Protein AF-A0A401T8M2-F1 (afdb_monomer)

Foldseek 3Di:
DDDDDDDDDDDDDPPLDLEEAEEAAPVVCVVCLVVDDFSRWYQHNVVRWIWGRHPVGIDTDD

Sequence (62 aa):
IVGPPGPPGPPGSAASASGVTVLQTYQTMLSISRSLHEGTLAYVMEHGDLYIRVRDGWRQVY

pLDDT: mean 87.74, std 11.02, range [54.28, 97.25]

Radius of gyration: 18.64 Å; Cα contacts (8 Å, |Δi|>4): 82; chains: 1; bounding box: 53×21×43 Å

Secondary structure (DSSP, 8-state):
-PPPPPPPPPPPP-----PEEEES-HHHHHHHGGGSPTT-EEEETTTTEEEEEETTEEEE--

Mean predicted aligned error: 8.83 Å

Nearest PDB structures (foldseek):
  3hon-assembly1_A  TM=9.051E-01  e=3.302E-04  Homo sapiens
  3n3f-assembly2_B  TM=9.105E-01  e=6.052E-04  Homo sapiens
  3n3f-assembly1_A  TM=8.938E-01  e=2.327E-03  Homo sapiens
  6s0x-assembly1_v  TM=4.592E-01  e=2.117E-01  Staphylococcus aureus

Organism: Chiloscyllium punctatum (NCBI:txid137246)

InterPro domains:
  IPR045463 Collagen type XV/XVIII, trimerization domain [PF20010] (20-61)

Solvent-accessible surface area (backbone atoms only — not comparable to full-atom values): 3958 Å² total; per-residue (Å²): 132,83,76,81,81,76,79,83,77,78,82,75,75,82,67,83,68,68,46,77,45,81,37,66,35,69,66,58,50,6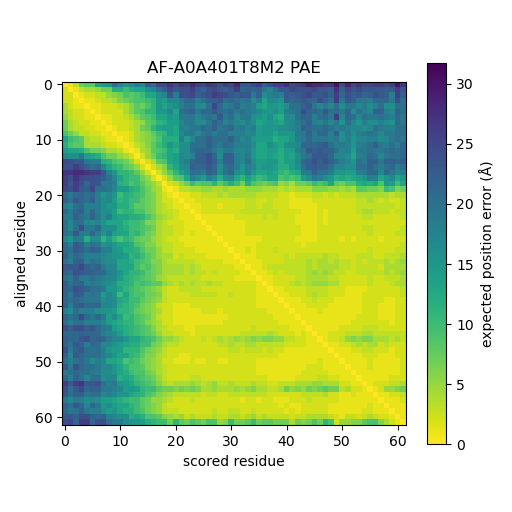3,71,50,46,87,81,53,55,71,62,25,32,38,38,25,61,73,80,68,35,32,31,34,31,43,95,90,50,75,42,80,76,89

Structure (mmCIF, N/CA/C/O backbone):
da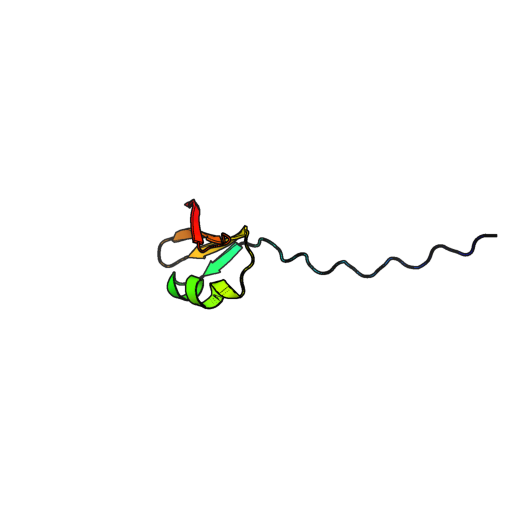ta_AF-A0A401T8M2-F1
#
_entry.id   AF-A0A401T8M2-F1
#
loop_
_atom_site.group_PDB
_atom_site.id
_atom_site.type_symbol
_atom_site.label_atom_id
_atom_site.label_alt_id
_atom_site.label_comp_id
_atom_site.label_asym_id
_atom_site.label_entity_id
_atom_site.label_seq_id
_atom_site.pdbx_PDB_ins_code
_atom_site.Cartn_x
_atom_site.Cartn_y
_atom_site.Cartn_z
_atom_site.occupancy
_atom_site.B_iso_or_equiv
_atom_site.auth_seq_id
_atom_site.auth_comp_id
_atom_site.auth_asym_id
_atom_site.auth_atom_id
_atom_site.pdbx_PDB_model_num
ATOM 1 N N . ILE A 1 1 ? 43.072 3.228 -32.089 1.00 72.31 1 ILE A N 1
ATOM 2 C CA . ILE A 1 1 ? 42.768 2.963 -30.663 1.00 72.31 1 ILE A CA 1
ATOM 3 C C . ILE A 1 1 ? 41.432 3.606 -30.330 1.00 72.31 1 ILE A C 1
ATOM 5 O O . ILE A 1 1 ? 41.287 4.800 -30.550 1.00 72.31 1 ILE A O 1
ATOM 9 N N . VAL A 1 2 ? 40.444 2.817 -29.907 1.00 73.00 2 VAL A N 1
ATOM 10 C CA . VAL A 1 2 ? 39.177 3.351 -29.380 1.00 73.00 2 VAL A CA 1
ATOM 11 C C . VAL A 1 2 ? 39.461 3.846 -27.964 1.00 73.00 2 VAL A C 1
ATOM 13 O O . VAL A 1 2 ? 40.183 3.179 -27.222 1.00 73.00 2 VAL A O 1
ATOM 16 N N . GLY A 1 3 ? 38.978 5.043 -27.629 1.00 83.19 3 GLY A N 1
ATOM 17 C CA . GLY A 1 3 ? 39.145 5.610 -26.292 1.00 83.19 3 GLY A CA 1
ATOM 18 C C . GLY A 1 3 ? 38.513 4.722 -25.211 1.00 83.19 3 GLY A C 1
ATOM 19 O O . GLY A 1 3 ? 37.686 3.864 -25.530 1.00 83.19 3 GLY A O 1
ATOM 20 N N . PRO A 1 4 ? 38.897 4.897 -23.938 1.00 88.38 4 PRO A N 1
ATOM 21 C CA . PRO A 1 4 ? 38.342 4.103 -22.849 1.00 88.38 4 PRO A CA 1
ATOM 22 C C . PRO A 1 4 ? 36.806 4.234 -22.792 1.00 88.38 4 PRO A C 1
ATOM 24 O O . PRO A 1 4 ? 36.278 5.303 -23.117 1.00 88.38 4 PRO A O 1
ATOM 27 N N . PRO A 1 5 ? 36.082 3.174 -22.379 1.00 87.88 5 PRO A N 1
ATOM 28 C CA . PRO A 1 5 ? 34.647 3.252 -22.129 1.00 87.88 5 PRO A CA 1
ATOM 29 C C . PRO A 1 5 ? 34.324 4.402 -21.171 1.00 87.88 5 PRO A C 1
ATOM 31 O O . PRO A 1 5 ? 35.064 4.646 -20.215 1.00 87.88 5 PRO A O 1
ATOM 34 N N . GLY A 1 6 ? 33.223 5.109 -21.431 1.00 89.50 6 GLY A N 1
ATOM 35 C CA . GLY A 1 6 ? 32.753 6.168 -20.543 1.00 89.50 6 GLY A CA 1
ATOM 36 C C . GLY A 1 6 ? 32.402 5.639 -19.144 1.00 89.50 6 GLY A C 1
ATOM 37 O O . GLY A 1 6 ? 32.198 4.434 -18.969 1.00 89.50 6 GLY A O 1
ATOM 38 N N . PRO A 1 7 ? 32.318 6.524 -18.138 1.00 93.19 7 PRO A N 1
ATOM 39 C CA . PRO A 1 7 ? 31.918 6.138 -16.790 1.00 93.19 7 PRO A CA 1
ATOM 40 C C . PRO A 1 7 ? 30.503 5.529 -16.771 1.00 93.19 7 PRO A C 1
ATOM 42 O O . PRO A 1 7 ? 29.684 5.857 -17.637 1.00 93.19 7 PRO A O 1
ATOM 45 N N . PRO A 1 8 ? 30.187 4.667 -15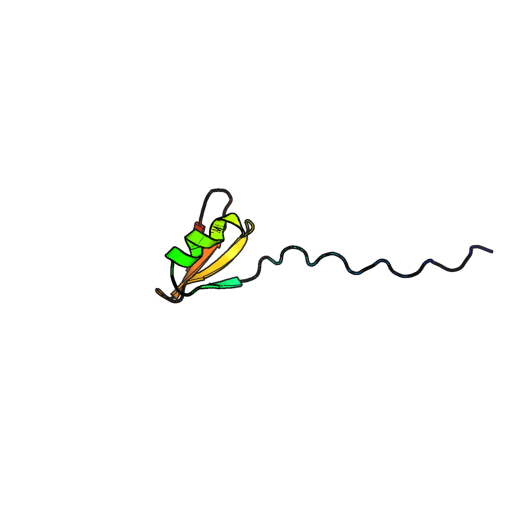.784 1.00 88.88 8 PRO A N 1
ATOM 46 C CA . PRO A 1 8 ? 28.833 4.160 -15.588 1.00 88.88 8 PRO A CA 1
ATOM 47 C C . PRO A 1 8 ? 27.820 5.304 -15.476 1.00 88.88 8 PRO A C 1
ATOM 49 O O . PRO A 1 8 ? 28.102 6.334 -14.860 1.00 88.88 8 PRO A O 1
ATOM 52 N N . GLY A 1 9 ? 26.634 5.118 -16.057 1.00 88.94 9 GLY A N 1
ATOM 53 C CA . GLY A 1 9 ? 25.533 6.065 -15.890 1.00 88.94 9 GLY A CA 1
ATOM 54 C C . GLY A 1 9 ? 25.089 6.181 -14.423 1.00 88.94 9 GLY A C 1
ATOM 55 O O . GLY A 1 9 ? 25.371 5.288 -13.619 1.00 88.94 9 GLY A O 1
ATOM 56 N N . PRO A 1 10 ? 24.386 7.266 -14.054 1.00 88.38 10 PRO A N 1
ATOM 57 C CA . PRO A 1 10 ? 23.826 7.411 -12.715 1.00 88.38 10 PRO A CA 1
ATOM 58 C C . PRO A 1 10 ? 22.847 6.266 -12.399 1.00 88.38 10 PRO A C 1
ATOM 60 O O . PRO A 1 10 ? 22.242 5.707 -13.320 1.00 88.38 10 PRO A O 1
ATOM 63 N N . PRO A 1 11 ? 22.650 5.928 -11.109 1.00 81.06 11 PRO A N 1
ATOM 64 C CA . PRO A 1 11 ? 21.607 4.995 -10.706 1.00 81.06 11 PRO A CA 1
ATOM 65 C C . PRO A 1 11 ? 20.257 5.412 -11.294 1.00 81.06 11 PRO A C 1
ATOM 67 O O 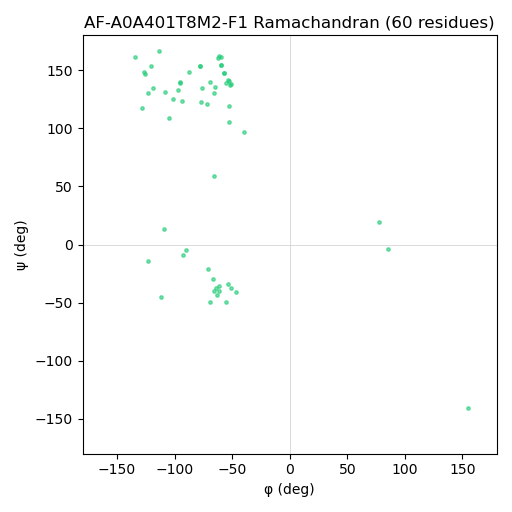. PRO A 1 11 ? 19.909 6.596 -11.282 1.00 81.06 11 PRO A O 1
ATOM 70 N N . GLY A 1 12 ? 19.495 4.442 -11.800 1.00 73.00 12 GLY A N 1
ATOM 71 C CA . GLY A 1 12 ? 18.119 4.696 -12.216 1.00 73.00 12 GLY A CA 1
ATOM 72 C C . GLY A 1 12 ? 17.309 5.269 -11.051 1.00 73.00 12 GLY A C 1
ATOM 73 O O . GLY A 1 12 ? 17.561 4.936 -9.891 1.00 73.00 12 GLY A O 1
ATOM 74 N N . SER A 1 13 ? 16.337 6.136 -11.346 1.00 68.62 13 SER A N 1
ATOM 75 C CA . SER A 1 13 ? 15.364 6.578 -10.344 1.00 68.62 13 SER A CA 1
ATOM 76 C C . SER A 1 13 ? 14.760 5.349 -9.672 1.00 68.62 13 SER A C 1
ATOM 78 O O . SER A 1 13 ? 14.465 4.376 -10.368 1.00 68.62 13 SER A O 1
ATOM 80 N N . ALA A 1 14 ? 14.583 5.382 -8.346 1.00 61.56 14 ALA A N 1
ATOM 81 C CA . ALA A 1 14 ? 13.854 4.334 -7.646 1.00 61.56 14 ALA A CA 1
ATOM 82 C C . ALA A 1 14 ? 12.503 4.181 -8.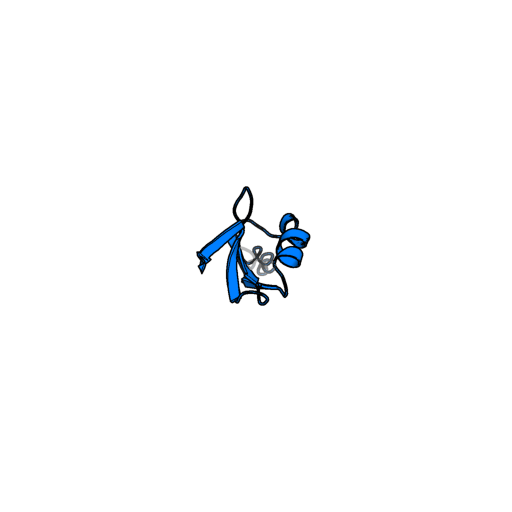352 1.00 61.56 14 ALA A C 1
ATOM 84 O O . ALA A 1 14 ? 11.658 5.074 -8.271 1.00 61.56 14 ALA A O 1
ATOM 85 N N . ALA A 1 15 ? 12.352 3.108 -9.135 1.00 54.28 15 ALA A N 1
ATOM 86 C CA . ALA A 1 15 ? 11.089 2.773 -9.761 1.00 54.28 15 ALA A CA 1
ATOM 87 C C . ALA A 1 15 ? 10.093 2.755 -8.615 1.00 54.28 15 ALA A C 1
ATOM 89 O O . ALA A 1 15 ? 10.358 2.040 -7.651 1.00 54.28 15 ALA A O 1
ATOM 90 N N . SER A 1 16 ? 9.077 3.626 -8.688 1.00 58.16 16 SER A N 1
ATOM 91 C CA . SER A 1 16 ? 8.061 3.838 -7.656 1.00 58.16 16 SER A CA 1
ATOM 92 C C . SER A 1 16 ? 7.702 2.480 -7.081 1.00 58.16 16 SER A C 1
ATOM 94 O O . SER A 1 16 ? 7.044 1.679 -7.746 1.00 58.16 16 SER A O 1
ATOM 96 N N . ALA A 1 17 ? 8.321 2.140 -5.950 1.00 55.34 17 ALA A N 1
ATOM 97 C CA . ALA A 1 17 ? 8.308 0.765 -5.510 1.00 55.34 17 ALA A CA 1
ATOM 98 C C . ALA A 1 17 ? 6.845 0.485 -5.198 1.00 55.34 17 ALA A C 1
ATOM 100 O O . ALA A 1 17 ? 6.213 1.277 -4.494 1.00 55.34 17 ALA A O 1
ATOM 101 N N . SER A 1 18 ? 6.294 -0.609 -5.719 1.00 61.62 18 SER A N 1
ATOM 102 C CA . SER A 1 18 ? 5.033 -1.175 -5.238 1.00 61.62 18 SER A CA 1
ATOM 103 C C . SER A 1 18 ? 5.233 -1.672 -3.798 1.00 61.62 18 SER A C 1
ATOM 105 O O . SER A 1 18 ? 5.143 -2.858 -3.505 1.00 61.62 18 SER A O 1
ATOM 107 N N . GLY A 1 19 ? 5.626 -0.766 -2.906 1.00 72.19 19 GLY A N 1
ATOM 108 C CA . GLY A 1 19 ? 5.892 -1.007 -1.507 1.00 72.19 19 GLY A CA 1
ATOM 109 C C . GLY A 1 19 ? 4.585 -1.099 -0.743 1.00 72.19 19 GLY A C 1
ATOM 110 O O . GLY A 1 19 ? 3.565 -0.524 -1.132 1.00 72.19 19 GLY A O 1
ATOM 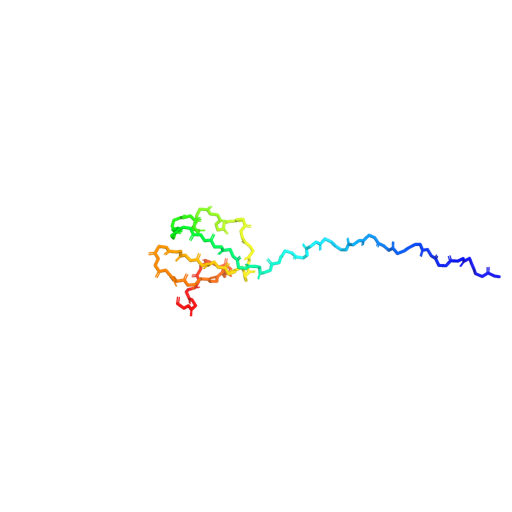111 N N . VAL A 1 20 ? 4.630 -1.833 0.362 1.00 79.50 20 VAL A N 1
ATOM 112 C CA . VAL A 1 20 ? 3.547 -1.850 1.341 1.00 79.50 20 VAL A CA 1
ATOM 113 C C . VAL A 1 20 ? 3.644 -0.574 2.170 1.00 79.50 20 VAL A C 1
ATOM 115 O O . VAL A 1 20 ? 4.671 -0.307 2.790 1.00 79.50 20 VAL A O 1
ATOM 118 N N . THR A 1 21 ? 2.573 0.213 2.191 1.00 88.56 21 THR A N 1
ATOM 119 C CA . THR A 1 21 ? 2.404 1.321 3.134 1.00 88.56 21 THR A CA 1
ATOM 120 C C . THR A 1 21 ? 1.557 0.846 4.310 1.00 88.56 21 THR A C 1
ATOM 122 O O . THR A 1 21 ? 0.512 0.232 4.117 1.00 88.56 21 THR A O 1
ATOM 125 N N . VAL A 1 22 ? 1.989 1.136 5.534 1.00 92.75 22 VAL A N 1
ATOM 126 C CA . VAL A 1 22 ? 1.233 0.825 6.754 1.00 92.75 22 VAL A CA 1
ATOM 127 C C . VAL A 1 22 ? 0.543 2.095 7.240 1.00 92.75 22 VAL A C 1
ATOM 129 O O . VAL A 1 22 ? 1.196 3.121 7.421 1.00 92.75 22 VAL A O 1
ATOM 132 N N . LEU A 1 23 ? -0.776 2.042 7.420 1.00 94.50 23 LEU A N 1
ATOM 133 C CA . LEU A 1 23 ? -1.626 3.188 7.735 1.00 94.50 23 LEU A CA 1
ATOM 134 C C . LEU A 1 23 ? -2.472 2.917 8.975 1.00 94.50 23 LEU A C 1
ATOM 136 O O . LEU A 1 23 ? -2.880 1.787 9.228 1.00 94.50 23 LEU A O 1
ATOM 140 N N . GLN A 1 24 ? -2.764 3.976 9.733 1.00 96.12 24 GLN A N 1
ATOM 141 C CA . GLN A 1 24 ? -3.542 3.863 10.966 1.00 96.12 24 GLN A CA 1
ATOM 142 C C . GLN A 1 24 ? -5.004 3.509 10.693 1.00 96.12 24 GLN A C 1
ATOM 144 O O . GLN A 1 24 ? -5.513 2.580 11.306 1.00 96.12 24 GLN A O 1
ATOM 149 N N . THR A 1 25 ? -5.663 4.228 9.780 1.00 97.25 25 THR A N 1
ATOM 150 C CA . THR A 1 25 ? -7.108 4.100 9.532 1.00 97.25 25 THR A CA 1
ATOM 151 C C . THR A 1 25 ? -7.433 4.042 8.048 1.00 97.25 25 THR A C 1
ATOM 153 O O . THR A 1 25 ? -6.656 4.492 7.193 1.00 97.25 25 THR A O 1
ATOM 156 N N . TYR A 1 26 ? -8.632 3.546 7.739 1.00 95.56 26 TYR A N 1
ATOM 157 C CA . TYR A 1 26 ? -9.137 3.521 6.366 1.00 95.56 26 TYR A CA 1
ATOM 158 C C . TYR A 1 26 ? -9.260 4.939 5.775 1.00 95.56 26 TYR A C 1
ATOM 160 O O . TYR A 1 26 ? -8.946 5.176 4.608 1.00 95.56 26 TYR A O 1
ATOM 168 N N . GLN A 1 27 ? -9.623 5.934 6.591 1.00 96.75 27 GLN A N 1
ATOM 169 C CA . GLN A 1 27 ? -9.707 7.332 6.150 1.00 96.75 27 GLN A CA 1
ATOM 170 C C . GLN A 1 27 ? -8.347 7.910 5.734 1.00 96.75 27 GLN A C 1
ATOM 172 O O . GLN A 1 27 ? -8.272 8.672 4.762 1.00 96.75 27 GLN A O 1
ATOM 177 N N . THR A 1 28 ? -7.261 7.547 6.429 1.00 95.25 28 THR A N 1
ATOM 178 C CA . THR A 1 28 ? -5.906 7.943 6.022 1.00 95.25 28 THR A CA 1
ATOM 179 C C . THR A 1 28 ? -5.561 7.349 4.660 1.00 95.25 28 THR A C 1
ATOM 181 O O . THR A 1 28 ? -5.073 8.081 3.799 1.00 95.25 28 THR A O 1
ATOM 184 N N . MET A 1 29 ? -5.891 6.071 4.425 1.00 94.88 29 MET A N 1
ATOM 185 C CA . MET A 1 29 ? -5.718 5.420 3.119 1.00 94.88 29 MET A CA 1
ATOM 186 C C . MET A 1 29 ? -6.427 6.191 2.008 1.00 94.88 29 MET A C 1
ATOM 188 O O . MET A 1 29 ? -5.804 6.527 0.997 1.00 94.88 29 MET A O 1
ATOM 192 N N . LEU A 1 30 ? -7.696 6.549 2.209 1.00 94.62 30 LEU A N 1
ATOM 193 C CA . LEU A 1 30 ? -8.461 7.338 1.241 1.00 94.62 30 LEU A CA 1
ATOM 194 C C . LEU A 1 30 ? -7.846 8.721 0.986 1.00 94.62 30 LEU A C 1
ATOM 196 O O . LEU A 1 30 ? -7.773 9.167 -0.159 1.00 94.62 30 LEU A O 1
ATOM 200 N N . SER A 1 31 ? -7.348 9.379 2.033 1.00 94.81 31 SER A N 1
ATOM 201 C CA . SER A 1 31 ? -6.787 10.732 1.939 1.00 94.81 31 SER A CA 1
ATOM 202 C C . SER A 1 31 ? -5.508 10.780 1.103 1.00 94.81 31 SER A C 1
ATOM 204 O O . SER A 1 31 ? -5.336 11.693 0.294 1.00 94.81 31 SER A O 1
ATOM 206 N N . ILE A 1 32 ? -4.638 9.775 1.240 1.00 90.06 32 ILE A N 1
ATOM 207 C CA . ILE A 1 32 ? -3.372 9.703 0.492 1.00 90.06 32 ILE A CA 1
ATOM 208 C C . ILE A 1 32 ? -3.499 8.973 -0.851 1.00 90.06 32 ILE A C 1
ATOM 210 O O . ILE A 1 32 ? -2.549 8.944 -1.627 1.00 90.06 32 ILE A O 1
ATOM 214 N N . SER A 1 33 ? -4.673 8.410 -1.156 1.00 89.75 33 SER A N 1
ATOM 215 C CA . SER A 1 33 ? -4.905 7.541 -2.319 1.00 89.75 33 SER A CA 1
ATOM 216 C C . SER A 1 33 ? -4.489 8.143 -3.655 1.00 89.75 33 SER A C 1
ATOM 218 O O . SER A 1 33 ? -4.067 7.414 -4.546 1.00 89.75 33 SER A O 1
ATOM 220 N N . ARG A 1 34 ? -4.624 9.464 -3.812 1.00 88.56 34 ARG A N 1
ATOM 221 C CA . ARG A 1 34 ? -4.275 10.169 -5.056 1.00 88.56 34 ARG A CA 1
ATOM 222 C C . ARG A 1 34 ? -2.769 10.241 -5.310 1.00 88.56 34 ARG A C 1
ATOM 224 O O . ARG A 1 34 ? -2.372 10.427 -6.452 1.00 88.56 34 ARG A O 1
ATOM 231 N N . SE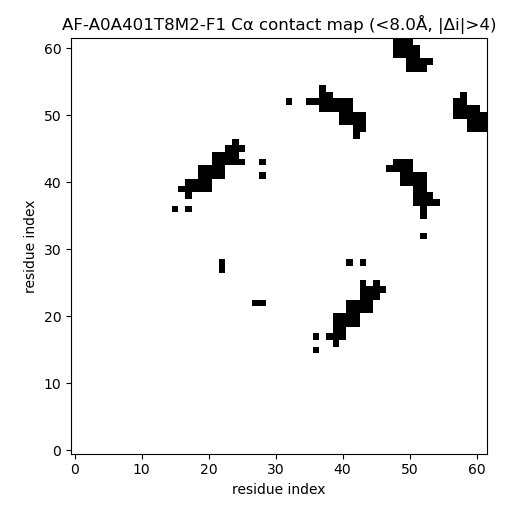R A 1 35 ? -1.962 10.091 -4.266 1.00 88.31 35 SER A N 1
ATOM 232 C CA . SER A 1 35 ? -0.500 10.106 -4.349 1.00 88.31 35 SER A CA 1
ATOM 233 C C . SER A 1 35 ? 0.093 8.706 -4.509 1.00 88.31 35 SER A C 1
ATOM 235 O O . SER A 1 35 ? 1.294 8.578 -4.723 1.00 88.31 35 SER A O 1
ATOM 237 N N . LEU A 1 36 ? -0.727 7.659 -4.373 1.00 88.19 36 LEU A N 1
ATOM 238 C CA . LEU A 1 36 ? -0.287 6.273 -4.468 1.00 88.19 36 LEU A CA 1
ATOM 239 C C . LEU A 1 36 ? -0.495 5.735 -5.882 1.00 88.19 36 LEU A C 1
ATOM 241 O O . LEU A 1 36 ? -1.512 5.993 -6.530 1.00 88.19 36 LEU A O 1
ATOM 245 N N . HIS A 1 37 ? 0.485 4.970 -6.347 1.00 89.00 37 HIS A N 1
ATOM 246 C CA . HIS A 1 37 ? 0.461 4.359 -7.666 1.00 89.00 37 HIS A CA 1
ATOM 247 C C . HIS A 1 37 ? -0.441 3.119 -7.672 1.00 89.00 37 HIS A C 1
ATOM 249 O O . HIS A 1 37 ? -0.642 2.459 -6.652 1.00 89.00 37 HIS A O 1
ATOM 255 N N . GLU A 1 38 ? -0.987 2.777 -8.839 1.00 91.12 38 GLU A N 1
ATOM 256 C CA . GLU A 1 38 ? -1.633 1.477 -9.028 1.00 91.12 38 GLU A CA 1
ATOM 257 C C . GLU A 1 38 ? -0.656 0.343 -8.669 1.00 91.12 38 GLU A C 1
ATOM 259 O O . GLU A 1 38 ? 0.537 0.416 -8.962 1.00 91.12 38 GLU A O 1
ATOM 264 N N . GLY A 1 39 ? -1.159 -0.685 -7.988 1.00 90.94 39 GLY A N 1
ATOM 265 C CA . GLY A 1 39 ? -0.357 -1.789 -7.468 1.00 90.94 39 GLY A CA 1
ATOM 266 C C . GLY A 1 39 ? 0.283 -1.531 -6.100 1.00 90.94 39 GLY A C 1
ATOM 267 O O . GLY A 1 39 ? 0.880 -2.450 -5.544 1.00 90.94 39 GLY A O 1
ATOM 268 N N . THR A 1 40 ? 0.156 -0.333 -5.515 1.00 92.19 40 THR A N 1
ATOM 269 C CA . THR A 1 40 ? 0.565 -0.097 -4.120 1.00 92.19 40 THR A CA 1
ATOM 270 C C . THR A 1 40 ? -0.299 -0.915 -3.157 1.00 92.19 40 THR A C 1
ATOM 272 O O . THR A 1 40 ? -1.525 -0.937 -3.275 1.00 92.19 40 THR A O 1
ATOM 275 N N . LEU A 1 41 ? 0.339 -1.547 -2.172 1.00 93.62 41 LEU A N 1
ATOM 276 C CA . LEU A 1 41 ? -0.330 -2.249 -1.079 1.00 93.62 41 LEU A CA 1
ATOM 277 C C . LEU A 1 41 ? -0.460 -1.325 0.138 1.00 93.62 41 LEU A C 1
ATOM 279 O O . LEU A 1 41 ? 0.481 -0.610 0.477 1.00 93.62 41 LEU A O 1
ATOM 283 N N . ALA A 1 42 ? -1.608 -1.354 0.809 1.00 94.25 42 ALA A N 1
ATOM 284 C CA . ALA A 1 42 ? -1.876 -0.591 2.022 1.00 94.25 42 ALA A CA 1
ATOM 285 C C . ALA A 1 42 ? -2.415 -1.509 3.121 1.00 94.25 42 ALA A C 1
ATOM 287 O O . ALA A 1 42 ? -3.482 -2.094 2.966 1.00 94.25 42 ALA A O 1
ATOM 288 N N . TYR A 1 43 ? -1.690 -1.626 4.229 1.00 95.12 43 TYR A N 1
ATOM 289 C CA . TYR A 1 43 ? -2.162 -2.322 5.424 1.00 95.12 43 TYR A CA 1
ATOM 290 C C . TYR A 1 43 ? -2.805 -1.315 6.380 1.00 95.12 43 TYR A C 1
ATOM 292 O O . TYR A 1 43 ? -2.159 -0.333 6.753 1.00 95.12 43 TYR A O 1
ATOM 300 N N . VAL A 1 44 ? -4.064 -1.537 6.760 1.00 96.75 44 VAL A N 1
ATOM 301 C CA . VAL A 1 44 ? -4.843 -0.638 7.624 1.00 96.75 44 VAL A CA 1
ATOM 302 C C . VAL A 1 44 ? -4.940 -1.231 9.027 1.00 96.75 44 VAL A C 1
ATOM 304 O O . VAL A 1 44 ? -5.653 -2.204 9.253 1.00 96.75 44 VAL A O 1
ATOM 307 N N . MET A 1 45 ? -4.242 -0.624 9.988 1.00 96.88 45 MET A N 1
ATOM 308 C CA . MET A 1 45 ? -4.120 -1.149 11.355 1.00 96.88 45 MET A CA 1
ATOM 309 C C . MET A 1 45 ? -5.433 -1.154 12.145 1.00 96.88 45 MET A C 1
ATOM 311 O O . MET A 1 45 ? -5.604 -2.014 13.001 1.00 96.88 45 MET A O 1
ATOM 315 N N . GLU A 1 46 ? -6.349 -0.226 11.860 1.00 96.62 46 GLU A N 1
ATOM 316 C CA . GLU A 1 46 ? -7.668 -0.120 12.507 1.00 96.62 46 GLU A CA 1
ATOM 317 C C . GLU A 1 46 ? -8.448 -1.442 12.505 1.00 96.62 46 GLU A C 1
ATOM 319 O O . GLU A 1 46 ? -9.097 -1.780 13.494 1.00 96.62 46 GLU A O 1
ATOM 324 N N . HIS A 1 47 ? -8.336 -2.201 11.414 1.00 94.62 47 HIS A N 1
ATOM 325 C CA . HIS A 1 47 ? -9.036 -3.472 11.230 1.00 94.62 47 HIS A CA 1
ATOM 326 C C . HIS A 1 47 ? -8.095 -4.652 10.951 1.00 94.62 47 HIS A C 1
ATOM 328 O O . HIS A 1 47 ? -8.501 -5.800 11.092 1.00 94.62 47 HIS A O 1
ATOM 334 N N . GLY A 1 48 ? -6.826 -4.389 10.624 1.00 95.31 48 GLY A N 1
ATOM 335 C CA . GLY A 1 48 ? -5.867 -5.419 10.222 1.00 95.31 48 GLY A CA 1
ATOM 336 C C . GLY A 1 48 ? -6.054 -5.905 8.783 1.00 95.31 48 GLY A C 1
ATOM 337 O O . GLY A 1 48 ? -5.564 -6.977 8.435 1.00 95.31 48 GLY A O 1
ATOM 338 N N . ASP A 1 49 ? -6.742 -5.121 7.953 1.00 96.38 49 ASP A N 1
ATOM 339 C CA . ASP A 1 49 ? -7.039 -5.457 6.562 1.00 96.38 49 ASP A CA 1
ATOM 340 C C . ASP A 1 49 ? -5.911 -5.011 5.624 1.00 96.38 49 ASP A C 1
ATOM 342 O O . ASP A 1 49 ? -5.268 -3.970 5.823 1.00 96.38 49 ASP A O 1
ATOM 346 N N . LEU A 1 50 ? -5.717 -5.759 4.538 1.00 95.44 50 LEU A N 1
ATOM 347 C CA . LEU A 1 50 ? -4.791 -5.393 3.468 1.00 95.44 50 LEU A CA 1
ATOM 348 C C . LEU A 1 50 ? -5.565 -4.980 2.215 1.00 95.44 50 LEU A C 1
ATOM 350 O O . LEU A 1 50 ? -6.419 -5.717 1.737 1.00 95.44 50 LEU A O 1
ATOM 354 N N . TYR A 1 51 ? -5.210 -3.842 1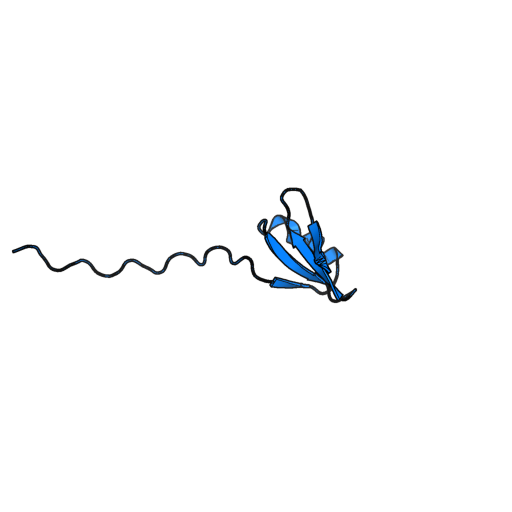.624 1.00 95.69 51 TYR A N 1
ATOM 355 C CA . TYR A 1 51 ? -5.798 -3.327 0.390 1.00 95.69 51 TYR A CA 1
ATOM 356 C C . TYR A 1 51 ? -4.746 -3.160 -0.710 1.00 95.69 51 TYR A C 1
ATOM 358 O O . TYR A 1 51 ? -3.574 -2.909 -0.440 1.00 95.69 51 TYR A O 1
ATOM 366 N N . ILE A 1 52 ? -5.174 -3.237 -1.970 1.00 94.81 52 ILE A N 1
ATOM 367 C CA . ILE A 1 52 ? -4.367 -2.917 -3.151 1.00 94.81 52 ILE A CA 1
ATOM 368 C C . ILE A 1 52 ? -4.985 -1.759 -3.934 1.00 94.81 52 ILE A C 1
ATOM 370 O O . ILE A 1 52 ? -6.199 -1.731 -4.171 1.00 94.81 52 ILE A O 1
ATOM 374 N N . ARG A 1 53 ? -4.151 -0.795 -4.338 1.00 93.00 53 ARG A N 1
ATOM 375 C CA . ARG A 1 53 ? -4.553 0.319 -5.197 1.00 93.00 53 ARG A CA 1
ATOM 376 C C . ARG A 1 53 ? -4.784 -0.213 -6.605 1.00 93.00 53 ARG A C 1
ATOM 378 O O . ARG A 1 53 ? -3.870 -0.742 -7.230 1.00 93.00 53 ARG A O 1
ATOM 385 N N . VAL A 1 54 ? -5.994 -0.038 -7.111 1.00 93.44 54 VAL A N 1
ATOM 386 C CA . VAL A 1 54 ? -6.370 -0.333 -8.499 1.00 93.44 54 VAL A CA 1
ATOM 387 C C . VAL A 1 54 ? -6.705 0.972 -9.215 1.00 93.44 54 VAL A C 1
ATOM 389 O O . VAL A 1 54 ? -6.903 2.003 -8.565 1.00 93.44 54 VAL A O 1
ATOM 392 N N . ARG A 1 55 ? -6.799 0.936 -10.547 1.00 89.56 55 ARG A N 1
ATOM 393 C CA . ARG A 1 55 ? -7.050 2.122 -11.380 1.00 89.56 55 ARG A CA 1
ATOM 394 C C . ARG A 1 55 ? -8.196 3.011 -10.877 1.00 89.56 55 ARG A C 1
ATOM 396 O O . ARG A 1 55 ? -8.060 4.230 -10.839 1.00 89.56 55 ARG A O 1
ATOM 403 N N . ASP A 1 56 ? -9.279 2.392 -10.412 1.00 88.62 56 ASP A N 1
ATOM 404 C CA . ASP A 1 56 ? -10.513 3.076 -10.013 1.00 88.62 56 ASP A CA 1
ATOM 405 C C . ASP A 1 56 ? -10.765 3.076 -8.492 1.00 88.62 56 ASP A C 1
ATOM 407 O O . ASP A 1 56 ? -11.860 3.406 -8.043 1.00 88.62 56 ASP A O 1
ATOM 411 N N . GLY A 1 57 ? -9.775 2.721 -7.660 1.00 93.31 57 GLY A N 1
ATOM 412 C CA . GLY A 1 57 ? -9.998 2.679 -6.214 1.00 93.31 57 GLY A CA 1
ATOM 413 C C . GLY A 1 57 ? -9.080 1.746 -5.440 1.00 93.31 57 GLY A C 1
ATOM 414 O O . GLY A 1 57 ? -7.882 1.660 -5.700 1.00 93.31 57 GLY A O 1
ATOM 415 N N . TRP A 1 58 ? -9.665 1.068 -4.459 1.00 95.06 58 TRP A N 1
ATOM 416 C CA . TRP A 1 58 ? -9.001 0.066 -3.635 1.00 95.06 58 TRP A CA 1
ATOM 417 C C . TRP A 1 58 ? -9.773 -1.236 -3.673 1.00 95.06 58 TRP A C 1
ATOM 419 O O . TRP A 1 58 ? -11.001 -1.241 -3.752 1.00 95.06 58 TRP A O 1
ATOM 429 N N . ARG A 1 59 ? -9.041 -2.341 -3.595 1.00 95.50 59 ARG A N 1
ATOM 430 C CA . ARG A 1 59 ? -9.605 -3.676 -3.434 1.00 95.50 59 ARG A CA 1
ATOM 431 C C . ARG A 1 59 ? -9.008 -4.305 -2.185 1.00 95.50 59 ARG A C 1
ATOM 433 O O . ARG A 1 59 ? -7.792 -4.280 -2.033 1.00 95.50 59 ARG A O 1
ATOM 440 N N . GLN A 1 60 ? -9.847 -4.853 -1.313 1.00 95.50 60 GLN A N 1
ATOM 441 C CA . GLN A 1 60 ? -9.375 -5.638 -0.176 1.00 95.50 60 GLN A CA 1
ATOM 442 C C . GLN A 1 60 ? -8.774 -6.962 -0.666 1.00 95.50 60 GLN A C 1
ATOM 444 O O . GLN A 1 60 ? -9.274 -7.571 -1.615 1.00 95.50 60 GLN A O 1
ATOM 449 N N . VAL A 1 61 ? -7.673 -7.360 -0.044 1.00 93.94 61 VAL A N 1
ATOM 450 C CA . VAL A 1 61 ? -6.865 -8.538 -0.371 1.00 93.94 61 VAL A CA 1
ATOM 451 C C . VAL A 1 61 ? -6.974 -9.589 0.730 1.00 93.94 61 VAL A C 1
ATOM 453 O O . VAL A 1 61 ? -7.133 -10.766 0.414 1.00 93.94 61 VAL A O 1
ATOM 456 N N . TYR A 1 62 ? -6.876 -9.158 1.989 1.00 88.38 62 TYR A N 1
ATOM 457 C CA . TYR A 1 62 ? -6.992 -9.976 3.195 1.00 88.38 62 TYR A CA 1
ATOM 458 C C . TYR A 1 62 ? -7.920 -9.273 4.178 1.00 88.38 62 TYR A C 1
ATOM 460 O O . TYR A 1 62 ? -7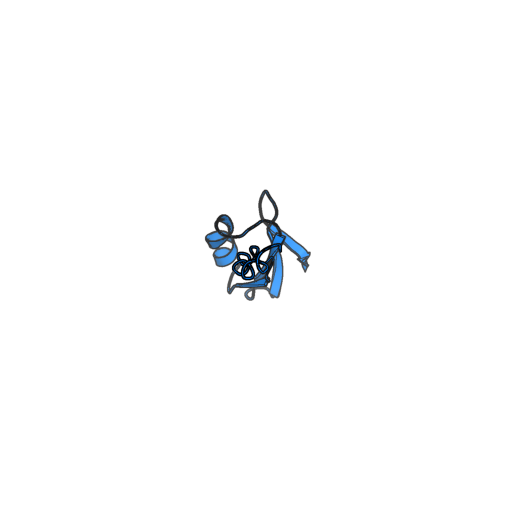.823 -8.022 4.257 1.00 88.38 62 TYR A O 1
#